Protein AF-A0A350LVM2-F1 (afdb_monomer)

Secondary structure (DSSP, 8-state):
-----------S--------PPPHHHHHHHHHHHHHHHHHHHHHHHHHTTTPEEEEEEEEETTEEEEEEEE-SS-EEEE--

Solvent-accessible surface area (backbone atoms only — not comparable to full-atom values): 5197 Å² total; per-residue (Å²): 141,82,85,80,78,80,79,79,83,75,86,65,80,68,84,80,69,77,69,84,70,71,51,75,67,53,48,50,51,52,50,53,53,53,51,50,55,52,47,50,52,52,52,49,51,59,39,44,77,71,72,28,43,79,75,44,68,67,39,73,57,98,89,49,71,43,48,31,36,33,38,45,100,91,45,81,46,80,44,80,128

Radius of gyration: 22.5 Å; Cα contacts (8 Å, |Δi|>4): 68; chains: 1; bounding box: 36×48×56 Å

Structure (mmCIF, N/CA/C/O backbone):
data_AF-A0A350LVM2-F1
#
_entry.id   AF-A0A350LVM2-F1
#
loop_
_atom_site.group_PDB
_atom_site.id
_atom_site.type_symbol
_atom_site.label_atom_id
_atom_site.label_alt_id
_atom_site.label_comp_id
_atom_site.label_asym_id
_atom_site.label_entity_id
_atom_site.label_seq_id
_atom_site.pdbx_PDB_ins_code
_atom_site.Cartn_x
_atom_site.Cartn_y
_atom_site.Cartn_z
_atom_site.occupancy
_atom_site.B_iso_or_equiv
_atom_site.auth_seq_id
_atom_site.auth_comp_id
_atom_site.auth_asym_id
_atom_site.auth_atom_id
_atom_site.pdbx_PDB_model_num
ATOM 1 N N . MET A 1 1 ? -3.501 43.806 -32.571 1.00 46.47 1 MET A N 1
ATOM 2 C CA . MET A 1 1 ? -3.810 42.363 -32.626 1.00 46.47 1 MET A CA 1
ATOM 3 C C . MET A 1 1 ? -3.026 41.781 -33.778 1.00 46.47 1 MET A C 1
ATOM 5 O O . MET A 1 1 ? -3.431 41.987 -34.908 1.00 46.47 1 MET A O 1
ATOM 9 N N . GLU A 1 2 ? -1.908 41.117 -33.506 1.00 42.50 2 GLU A N 1
ATOM 10 C CA . GLU A 1 2 ? -1.288 40.232 -34.494 1.00 42.50 2 GLU A CA 1
ATOM 11 C C . GLU A 1 2 ? -0.418 39.215 -33.751 1.00 42.50 2 GLU A C 1
ATOM 13 O O . GLU A 1 2 ? 0.697 39.504 -33.323 1.00 42.50 2 GLU A O 1
ATOM 18 N N . THR A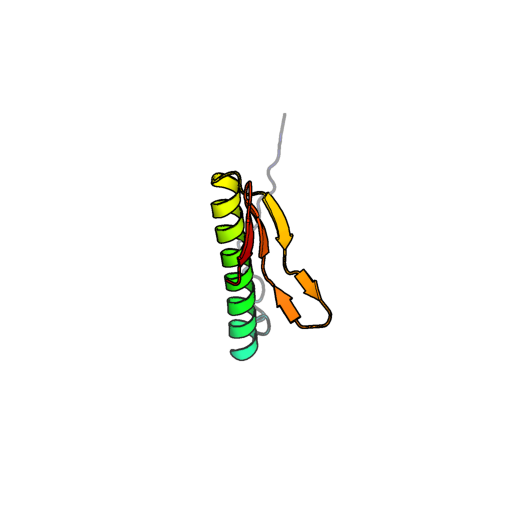 1 3 ? -0.984 38.037 -33.499 1.00 44.59 3 THR A N 1
ATOM 19 C CA . THR A 1 3 ? -0.261 36.909 -32.912 1.00 44.59 3 THR A CA 1
ATOM 20 C C . THR A 1 3 ? 0.313 36.108 -34.073 1.00 44.59 3 THR A C 1
ATOM 22 O O . THR A 1 3 ? -0.397 35.345 -34.723 1.00 44.59 3 THR A O 1
ATOM 25 N N . ARG A 1 4 ? 1.595 36.320 -34.379 1.00 52.25 4 ARG A N 1
ATOM 26 C CA . ARG A 1 4 ? 2.334 35.518 -35.359 1.00 52.25 4 ARG A CA 1
ATOM 27 C C . ARG A 1 4 ? 2.690 34.185 -34.696 1.00 52.25 4 ARG A C 1
ATOM 29 O O . ARG A 1 4 ? 3.594 34.122 -33.867 1.00 52.25 4 ARG A O 1
ATOM 36 N N . GLN A 1 5 ? 1.942 33.135 -35.012 1.00 50.50 5 GLN A N 1
ATOM 37 C CA . GLN A 1 5 ? 2.299 31.768 -34.647 1.00 50.50 5 GLN A CA 1
ATOM 38 C C . GLN A 1 5 ? 3.543 31.379 -35.458 1.00 50.50 5 GLN A C 1
ATOM 40 O O . GLN A 1 5 ? 3.503 31.359 -36.687 1.00 50.50 5 GLN A O 1
ATOM 45 N N . LEU A 1 6 ? 4.666 31.167 -34.767 1.00 52.09 6 LEU A N 1
ATOM 46 C CA . LEU A 1 6 ? 5.921 30.709 -35.36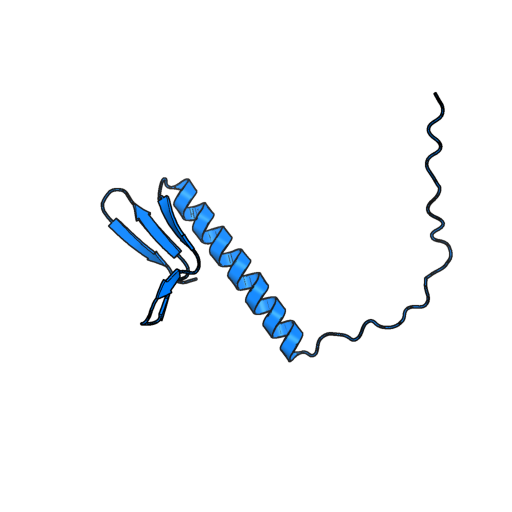0 1.00 52.09 6 LEU A CA 1
ATOM 47 C C . LEU A 1 6 ? 5.677 29.340 -36.005 1.00 52.09 6 LEU A C 1
ATOM 49 O O . LEU A 1 6 ? 5.259 28.397 -35.330 1.00 52.09 6 LEU A O 1
ATOM 53 N N . ALA A 1 7 ? 5.891 29.265 -37.316 1.00 49.88 7 ALA A N 1
ATOM 54 C CA . ALA A 1 7 ? 5.879 28.022 -38.063 1.00 49.88 7 ALA A CA 1
ATOM 55 C C . ALA A 1 7 ? 6.988 27.118 -37.508 1.00 49.88 7 ALA A C 1
ATOM 57 O O . ALA A 1 7 ? 8.163 27.477 -37.521 1.00 49.88 7 ALA A O 1
ATOM 58 N N . PHE A 1 8 ? 6.598 25.970 -36.961 1.00 52.22 8 PHE A N 1
ATOM 59 C CA . PHE A 1 8 ? 7.525 24.883 -36.689 1.00 52.22 8 PHE A CA 1
ATOM 60 C C . PHE A 1 8 ? 7.898 24.272 -38.044 1.00 52.22 8 PHE A C 1
ATOM 62 O O . PHE A 1 8 ? 7.123 23.492 -38.593 1.00 52.22 8 PHE A O 1
ATOM 69 N N . ASP A 1 9 ? 9.048 24.658 -38.597 1.00 53.50 9 ASP A N 1
ATOM 70 C CA . ASP A 1 9 ? 9.623 24.010 -39.778 1.00 53.50 9 ASP A CA 1
ATOM 71 C C . ASP A 1 9 ? 9.912 22.535 -39.452 1.00 53.50 9 ASP A C 1
ATOM 73 O O . ASP A 1 9 ? 10.863 22.201 -38.746 1.00 53.50 9 ASP A O 1
ATOM 77 N N . PHE A 1 10 ? 9.050 21.644 -39.947 1.00 59.72 10 PHE A N 1
ATOM 78 C CA . PHE A 1 10 ? 9.141 20.185 -39.794 1.00 59.72 10 PHE A CA 1
ATOM 79 C C . PHE A 1 10 ? 9.903 19.512 -40.956 1.00 59.72 10 PHE A C 1
ATOM 81 O O . PHE A 1 10 ? 9.986 18.287 -41.014 1.00 59.72 10 PHE A O 1
ATOM 88 N N . GLU A 1 11 ? 10.444 20.290 -41.901 1.00 66.75 11 GLU A N 1
ATOM 89 C CA . GLU A 1 11 ? 10.977 19.792 -43.184 1.00 66.75 11 GLU A CA 1
ATOM 90 C C . GLU A 1 11 ? 12.438 19.317 -43.150 1.00 66.75 11 GLU A C 1
ATOM 92 O O . GLU A 1 11 ? 12.961 18.830 -44.151 1.00 66.75 11 GLU A O 1
ATOM 97 N N . GLY A 1 12 ? 13.095 19.363 -41.993 1.00 58.84 12 GLY A N 1
ATOM 98 C CA . GLY A 1 12 ? 14.369 18.685 -41.780 1.00 58.84 12 GLY A CA 1
ATOM 99 C C . GLY A 1 12 ? 14.206 17.605 -40.727 1.00 58.84 12 GLY A C 1
ATOM 100 O O . GLY A 1 12 ? 14.127 17.927 -39.544 1.00 58.84 12 GLY A O 1
ATOM 101 N N . ALA A 1 13 ? 14.188 16.329 -41.122 1.00 67.19 13 ALA A N 1
ATOM 102 C CA . ALA A 1 13 ? 14.360 15.257 -40.148 1.00 67.19 13 ALA A CA 1
ATOM 103 C C . ALA A 1 13 ? 15.716 15.487 -39.449 1.00 67.19 13 ALA A C 1
ATOM 105 O O . ALA A 1 13 ? 16.743 15.481 -40.138 1.00 67.19 13 ALA A O 1
ATOM 106 N N . PRO A 1 14 ? 15.764 15.735 -38.124 1.00 68.12 14 PRO A N 1
ATOM 107 C CA . PRO A 1 14 ? 17.039 15.839 -37.431 1.00 68.12 14 PRO A CA 1
ATOM 108 C C . PRO A 1 14 ? 17.810 14.533 -37.656 1.00 68.12 14 PRO A C 1
ATOM 110 O O . PRO A 1 14 ? 17.175 13.477 -37.762 1.00 68.12 14 PRO A O 1
ATOM 113 N N . PRO A 1 15 ? 19.153 14.564 -37.743 1.00 64.62 15 PRO A N 1
ATOM 114 C CA . PRO A 1 15 ? 19.930 13.339 -37.852 1.00 64.62 15 PRO A CA 1
ATOM 115 C C . PRO A 1 15 ? 19.499 12.401 -36.725 1.00 64.62 15 PRO A C 1
ATOM 117 O O . PRO A 1 15 ? 19.653 12.717 -35.544 1.00 64.62 15 PRO A O 1
ATOM 120 N N . SER A 1 16 ? 18.904 11.265 -37.095 1.00 68.44 16 SER A N 1
ATOM 121 C CA . SER A 1 16 ? 18.467 10.248 -36.151 1.00 68.44 16 SER A CA 1
ATOM 122 C C . SER A 1 16 ? 19.710 9.539 -35.636 1.00 68.44 16 SER A C 1
ATOM 124 O O . SER A 1 16 ? 20.078 8.465 -36.108 1.00 68.44 16 SER A O 1
ATOM 126 N N . VAL A 1 17 ? 20.404 10.167 -34.693 1.00 69.38 17 VAL A N 1
ATOM 127 C CA . VAL A 1 17 ? 21.338 9.447 -33.841 1.00 69.38 17 VAL A CA 1
ATOM 128 C C . VAL A 1 17 ? 20.461 8.460 -33.072 1.00 69.38 17 VA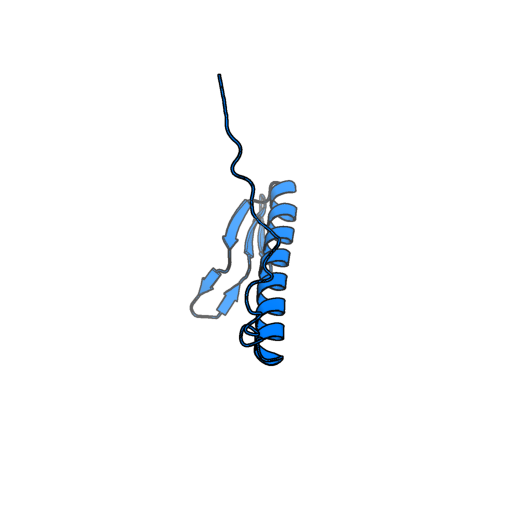L A C 1
ATOM 130 O O . VAL A 1 17 ? 19.575 8.917 -32.344 1.00 69.38 17 VAL A O 1
ATOM 133 N N . PRO A 1 18 ? 20.599 7.132 -33.257 1.00 64.12 18 PRO A N 1
ATOM 134 C CA . PRO A 1 18 ? 19.852 6.202 -32.433 1.00 64.12 18 PRO A CA 1
ATOM 135 C C . PRO A 1 18 ? 20.275 6.484 -30.996 1.00 64.12 18 PRO A C 1
ATOM 137 O O . PRO A 1 18 ? 21.430 6.262 -30.626 1.00 64.12 18 PRO A O 1
ATOM 140 N N . ALA A 1 19 ? 19.357 7.040 -30.203 1.00 66.81 19 ALA A N 1
ATOM 141 C CA . ALA A 1 19 ? 19.562 7.126 -28.771 1.00 66.81 19 ALA A CA 1
ATOM 142 C C . ALA A 1 19 ? 19.911 5.705 -28.312 1.00 66.81 19 ALA A C 1
ATOM 144 O O . ALA A 1 19 ? 19.233 4.767 -28.750 1.00 66.81 19 ALA A O 1
ATOM 145 N N . PRO A 1 20 ? 20.981 5.510 -27.525 1.00 69.38 20 PRO A N 1
ATOM 146 C CA . PRO A 1 20 ? 21.351 4.178 -27.083 1.00 69.38 20 PRO A CA 1
ATOM 147 C C . PRO A 1 20 ? 20.129 3.538 -26.423 1.00 69.38 20 PRO A C 1
ATOM 149 O O . PRO A 1 20 ? 19.644 4.006 -25.392 1.00 69.38 20 PRO A O 1
ATOM 152 N N . GLY A 1 21 ? 19.582 2.516 -27.086 1.00 76.75 21 GLY A N 1
ATOM 153 C CA . GLY A 1 21 ? 18.412 1.800 -26.606 1.00 76.75 21 GLY A CA 1
ATOM 154 C C . GLY A 1 21 ? 18.734 1.153 -25.266 1.00 76.75 21 GLY A C 1
ATOM 155 O O . GLY A 1 21 ? 19.853 0.686 -25.040 1.00 76.75 21 GLY A O 1
ATOM 156 N N . LEU A 1 22 ? 17.757 1.128 -24.362 1.00 82.31 22 LEU A N 1
ATOM 157 C CA . LEU A 1 22 ? 17.895 0.385 -23.118 1.00 82.31 22 LEU A CA 1
ATOM 158 C C . LEU A 1 22 ? 18.158 -1.090 -23.449 1.00 82.31 22 LEU A C 1
AT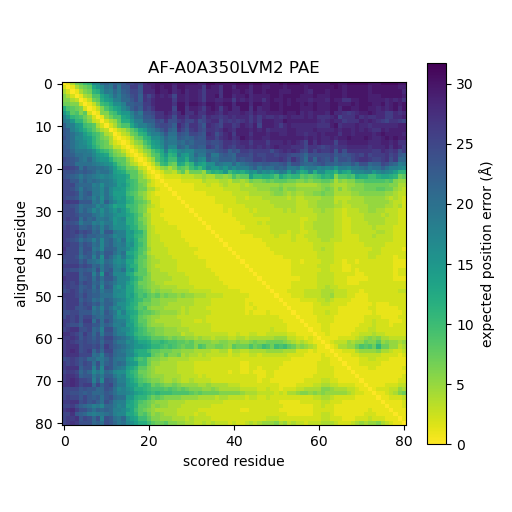OM 160 O O . LEU A 1 22 ? 17.529 -1.675 -24.328 1.00 82.31 22 LEU A O 1
ATOM 164 N N . SER A 1 23 ? 19.072 -1.729 -22.724 1.00 92.94 23 SER A N 1
ATOM 165 C CA . SER A 1 23 ? 19.198 -3.186 -22.801 1.00 92.94 23 SER A CA 1
ATOM 166 C C . SER A 1 23 ? 17.864 -3.848 -22.430 1.00 92.94 23 SER A C 1
ATOM 168 O O . SER A 1 23 ? 17.126 -3.335 -21.588 1.00 92.94 23 SER A O 1
ATOM 170 N N . ARG A 1 24 ? 17.581 -5.054 -22.945 1.00 92.31 24 ARG A N 1
ATOM 171 C CA . ARG A 1 24 ? 16.363 -5.815 -22.576 1.00 92.31 24 ARG A CA 1
ATOM 172 C C . ARG A 1 24 ? 16.167 -5.958 -21.061 1.00 92.31 24 ARG A C 1
ATOM 174 O O . ARG A 1 24 ? 15.041 -6.052 -20.576 1.00 92.31 24 ARG A O 1
ATOM 181 N N . ARG A 1 25 ? 17.264 -6.005 -20.292 1.00 93.12 25 ARG A N 1
ATOM 182 C CA . ARG A 1 25 ? 17.220 -6.029 -18.823 1.00 93.12 25 ARG A CA 1
ATOM 183 C C . ARG A 1 25 ? 16.723 -4.697 -18.260 1.00 93.12 25 ARG A C 1
ATOM 185 O O . ARG A 1 25 ? 15.873 -4.713 -17.375 1.00 93.12 25 ARG A O 1
ATOM 192 N N . GLN A 1 26 ? 17.242 -3.579 -18.764 1.00 92.75 26 GLN A N 1
ATOM 193 C CA . GLN A 1 26 ? 16.817 -2.237 -18.363 1.00 92.75 26 GLN A CA 1
ATOM 194 C C . GLN A 1 26 ? 15.365 -1.964 -18.767 1.00 92.75 26 GLN A C 1
ATOM 196 O O . GLN A 1 26 ? 14.605 -1.474 -17.942 1.00 92.75 26 GLN A O 1
ATOM 201 N N . GLU A 1 27 ? 14.946 -2.357 -19.973 1.00 94.94 27 GLU A N 1
ATOM 202 C CA . GLU A 1 27 ? 13.547 -2.240 -20.412 1.00 94.94 27 GLU A CA 1
ATOM 203 C C . GLU A 1 27 ? 12.597 -3.019 -19.500 1.00 94.94 27 GLU A C 1
ATOM 205 O O . GLU A 1 27 ? 11.557 -2.503 -19.094 1.00 94.94 27 GLU A O 1
ATOM 210 N N . ARG A 1 28 ? 12.960 -4.255 -19.134 1.00 94.50 28 ARG A N 1
ATOM 211 C CA . ARG A 1 28 ? 12.169 -5.063 -18.199 1.00 94.50 28 ARG A CA 1
ATOM 212 C C . ARG A 1 28 ? 12.095 -4.417 -16.817 1.00 94.50 28 ARG A C 1
ATOM 214 O O . ARG A 1 28 ? 11.014 -4.378 -16.242 1.00 94.50 28 ARG A O 1
ATOM 221 N N . GLY A 1 29 ? 13.217 -3.914 -16.301 1.00 96.00 29 GLY A N 1
ATOM 222 C CA . GLY A 1 29 ? 13.258 -3.224 -15.009 1.00 96.00 29 GLY A CA 1
ATOM 223 C C . GLY A 1 29 ? 12.391 -1.965 -14.998 1.00 96.00 29 GLY A C 1
ATOM 224 O O . GLY A 1 29 ? 11.604 -1.775 -14.078 1.00 96.00 29 GLY A O 1
ATOM 225 N N . LEU A 1 30 ? 12.466 -1.159 -16.061 1.00 95.00 30 LEU A N 1
ATOM 226 C CA . LEU A 1 30 ? 11.634 0.031 -16.226 1.00 95.00 30 LEU A CA 1
ATOM 227 C C . LEU A 1 30 ? 10.146 -0.326 -16.298 1.00 95.00 30 LEU A C 1
ATOM 229 O O . LEU A 1 30 ? 9.337 0.310 -15.631 1.00 95.00 30 LEU A O 1
ATOM 233 N N . ARG A 1 31 ? 9.782 -1.357 -17.071 1.00 96.56 31 ARG A N 1
ATOM 234 C CA . ARG A 1 31 ? 8.392 -1.828 -17.156 1.00 96.56 31 ARG A CA 1
ATOM 235 C C . ARG A 1 31 ? 7.868 -2.296 -15.806 1.00 96.56 31 ARG A C 1
ATOM 237 O O . ARG A 1 31 ? 6.785 -1.872 -15.436 1.00 96.56 31 ARG A O 1
ATOM 244 N N . ALA A 1 32 ? 8.636 -3.116 -15.088 1.00 94.00 32 ALA A N 1
ATOM 245 C CA . ALA A 1 32 ? 8.255 -3.610 -13.767 1.00 94.00 32 ALA A CA 1
ATOM 246 C C . ALA A 1 32 ? 8.060 -2.460 -12.768 1.00 94.00 32 ALA A C 1
ATOM 248 O O . ALA A 1 32 ? 7.070 -2.430 -12.043 1.00 94.00 32 ALA A O 1
ATOM 249 N N . TRP A 1 33 ? 8.967 -1.479 -12.783 1.00 93.50 33 TRP A N 1
ATOM 250 C CA . TRP A 1 33 ? 8.860 -0.296 -11.935 1.00 93.50 33 TRP A CA 1
ATOM 251 C C . TRP A 1 33 ? 7.610 0.531 -12.258 1.00 93.50 33 TRP A C 1
ATOM 253 O O . TRP A 1 33 ? 6.832 0.851 -11.364 1.00 93.50 33 TRP A O 1
ATOM 263 N N . LEU A 1 34 ? 7.369 0.826 -13.540 1.00 96.25 34 LEU A N 1
ATOM 264 C CA . LEU A 1 34 ? 6.187 1.578 -13.970 1.00 96.25 34 LEU A CA 1
ATOM 265 C C . LEU A 1 34 ? 4.885 0.836 -13.653 1.00 96.25 34 LEU A C 1
ATOM 267 O O . LEU A 1 34 ? 3.924 1.461 -13.206 1.00 96.25 34 LEU A O 1
ATOM 271 N N . SER A 1 35 ? 4.841 -0.481 -13.874 1.00 95.56 35 SER A N 1
ATOM 272 C CA . SER A 1 35 ? 3.652 -1.279 -13.575 1.00 95.56 35 SER A CA 1
ATOM 273 C C . SER A 1 35 ? 3.372 -1.346 -12.078 1.00 95.56 35 SER A C 1
ATOM 275 O O . SER A 1 35 ? 2.214 -1.211 -11.702 1.00 95.56 35 SER A O 1
ATOM 277 N N . GLY A 1 36 ? 4.405 -1.488 -11.237 1.00 93.69 36 GLY A N 1
ATOM 278 C CA . GLY A 1 36 ? 4.254 -1.473 -9.778 1.00 93.69 36 GLY A CA 1
ATOM 279 C C . GLY A 1 36 ? 3.677 -0.145 -9.289 1.00 93.69 36 GLY A C 1
ATOM 280 O O . GLY A 1 36 ? 2.636 -0.122 -8.642 1.00 93.69 36 GLY A O 1
ATOM 281 N N . GLN A 1 37 ? 4.254 0.975 -9.735 1.00 94.94 37 GLN A N 1
ATOM 282 C CA . GLN A 1 37 ? 3.759 2.317 -9.398 1.00 94.94 37 GLN A CA 1
ATOM 283 C C . GLN A 1 37 ? 2.297 2.525 -9.819 1.00 94.94 37 GLN A C 1
ATOM 285 O O . 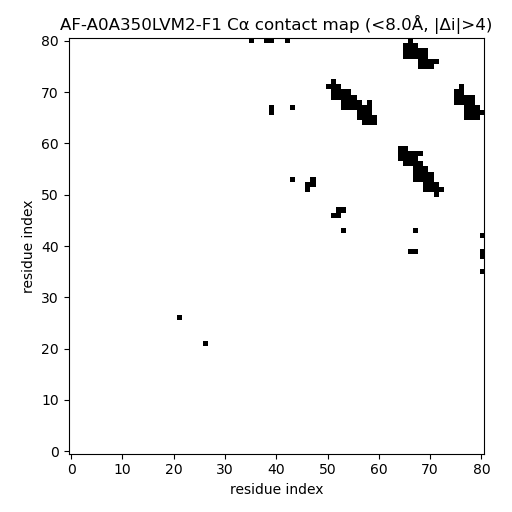GLN A 1 37 ? 1.505 3.105 -9.078 1.00 94.94 37 GLN A O 1
ATOM 290 N N . ALA A 1 38 ? 1.927 2.061 -11.017 1.00 96.31 38 ALA A N 1
ATOM 291 C CA . ALA A 1 38 ? 0.559 2.176 -11.513 1.00 96.31 38 ALA A CA 1
ATOM 292 C C . ALA A 1 38 ? -0.424 1.298 -10.723 1.00 96.31 38 ALA A C 1
ATOM 294 O O . ALA A 1 38 ? -1.564 1.710 -10.485 1.00 96.31 38 ALA A O 1
ATOM 295 N N . ALA A 1 39 ? 0.006 0.102 -10.322 1.00 94.94 39 ALA A N 1
ATOM 296 C CA . ALA A 1 39 ? -0.801 -0.820 -9.543 1.00 94.94 39 ALA A CA 1
ATOM 297 C C . ALA A 1 39 ? -1.030 -0.287 -8.117 1.00 94.94 39 ALA A C 1
ATOM 299 O O . ALA A 1 39 ? -2.187 -0.189 -7.704 1.00 94.94 39 ALA A O 1
ATOM 300 N N . GLU A 1 40 ? 0.026 0.161 -7.423 1.00 95.69 40 GLU A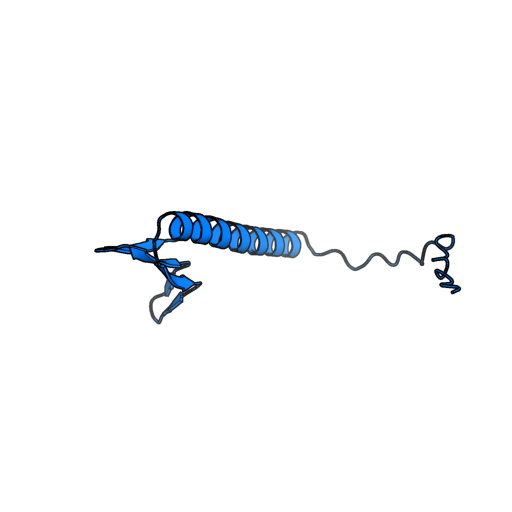 N 1
ATOM 301 C CA . GLU A 1 40 ? -0.064 0.807 -6.103 1.00 95.69 40 GLU A CA 1
ATOM 302 C C . GLU A 1 40 ? -1.065 1.970 -6.120 1.00 95.69 40 GLU A C 1
ATOM 304 O O . GLU A 1 40 ? -1.963 2.057 -5.282 1.00 95.69 40 GLU A O 1
ATOM 309 N N . GLU A 1 41 ? -0.950 2.848 -7.118 1.00 96.81 41 GLU A N 1
ATOM 310 C CA . GLU A 1 41 ? -1.824 4.006 -7.284 1.00 96.81 41 GLU A CA 1
ATOM 311 C C . GLU A 1 41 ? -3.284 3.589 -7.555 1.00 96.81 41 GLU A C 1
ATOM 313 O O . GLU A 1 41 ? -4.230 4.187 -7.035 1.00 96.81 41 GLU A O 1
ATOM 318 N N . SER A 1 42 ? -3.500 2.531 -8.341 1.00 97.62 42 SER A N 1
ATOM 319 C CA . SER A 1 42 ? -4.840 1.994 -8.592 1.00 97.62 42 SER A CA 1
ATOM 320 C C . SER A 1 42 ? -5.485 1.431 -7.322 1.00 97.62 42 SER A C 1
ATOM 322 O O . SER A 1 42 ? -6.665 1.688 -7.065 1.00 97.62 42 SER A O 1
ATOM 324 N N . VAL A 1 43 ? -4.721 0.694 -6.514 1.00 97.25 43 VAL A N 1
ATOM 325 C CA . VAL A 1 43 ? -5.185 0.120 -5.243 1.00 97.25 43 VAL A CA 1
ATOM 326 C C . VAL A 1 43 ? -5.450 1.218 -4.212 1.00 97.25 43 VAL A C 1
ATOM 328 O O . VAL A 1 43 ? -6.498 1.210 -3.563 1.00 97.25 43 VAL A O 1
ATOM 331 N N . ALA A 1 44 ? -4.568 2.214 -4.116 1.00 97.12 44 ALA A N 1
ATOM 332 C CA . ALA A 1 44 ? -4.751 3.389 -3.269 1.00 97.12 44 ALA A CA 1
ATOM 333 C C . ALA A 1 44 ? -6.092 4.085 -3.554 1.00 97.12 44 ALA A C 1
ATOM 335 O O . ALA A 1 44 ? -6.922 4.216 -2.651 1.00 97.12 44 ALA A O 1
ATOM 336 N N . ARG A 1 45 ? -6.362 4.421 -4.825 1.00 97.75 45 ARG A N 1
ATOM 337 C CA . ARG A 1 45 ? -7.641 5.028 -5.233 1.00 97.75 45 ARG A CA 1
ATOM 338 C C . ARG A 1 45 ? -8.843 4.144 -4.915 1.00 97.75 45 ARG A C 1
ATOM 340 O O . ARG A 1 45 ? -9.893 4.646 -4.519 1.00 97.75 45 ARG A O 1
ATOM 347 N N . HIS A 1 46 ? -8.713 2.830 -5.091 1.00 97.62 46 HIS A N 1
ATOM 348 C CA . HIS A 1 46 ? -9.785 1.881 -4.796 1.00 97.62 46 HIS A CA 1
ATOM 349 C C . HIS A 1 46 ? -10.188 1.899 -3.313 1.00 97.62 46 HIS A C 1
ATOM 351 O O . HIS A 1 46 ? -11.383 1.823 -3.001 1.00 97.62 46 HIS A O 1
ATOM 357 N N . TYR A 1 47 ? -9.212 2.006 -2.409 1.00 97.00 47 TYR A N 1
ATOM 358 C CA . TYR A 1 47 ? -9.443 2.095 -0.968 1.00 97.00 47 TYR A CA 1
ATOM 359 C C . TYR A 1 47 ?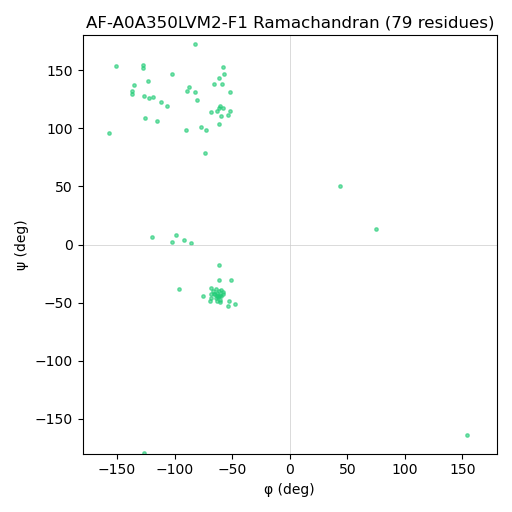 -9.946 3.474 -0.536 1.00 97.00 47 TYR A C 1
ATOM 361 O O . TYR A 1 47 ? -10.923 3.554 0.211 1.00 97.00 47 TYR A O 1
ATOM 369 N N . GLU A 1 48 ? -9.358 4.553 -1.051 1.00 96.69 48 GLU A N 1
ATOM 370 C CA . GLU A 1 48 ? -9.819 5.920 -0.774 1.00 96.69 48 GLU A CA 1
ATOM 371 C C . GLU A 1 48 ? -11.285 6.114 -1.188 1.00 96.69 48 GLU A C 1
ATOM 373 O O . GLU A 1 48 ? -12.079 6.655 -0.418 1.00 96.69 48 GLU A O 1
ATOM 378 N N . ALA A 1 49 ? -11.692 5.570 -2.342 1.00 97.88 49 ALA A N 1
ATOM 379 C CA . ALA A 1 49 ? -13.083 5.591 -2.805 1.00 97.88 49 ALA A CA 1
ATOM 380 C C . ALA A 1 49 ? -14.067 4.859 -1.867 1.00 97.88 49 ALA A C 1
ATOM 382 O O . ALA A 1 49 ? -15.274 5.071 -1.952 1.00 97.88 49 ALA A O 1
ATOM 383 N N . ARG A 1 50 ? -13.567 4.004 -0.966 1.00 96.31 50 ARG A N 1
ATOM 384 C CA . ARG A 1 50 ? -14.345 3.294 0.066 1.00 96.31 50 ARG A CA 1
ATOM 385 C C . ARG A 1 50 ? -14.270 3.971 1.436 1.00 96.31 50 ARG A C 1
ATOM 387 O O . ARG A 1 50 ? -14.720 3.395 2.422 1.00 96.31 50 ARG A O 1
ATOM 394 N N . GLY A 1 51 ? -13.687 5.168 1.517 1.00 96.81 51 GLY A N 1
ATOM 395 C CA . GLY A 1 51 ? -13.491 5.892 2.773 1.00 96.81 51 GLY A CA 1
ATOM 396 C C . GLY A 1 51 ? -12.369 5.326 3.647 1.00 96.81 51 GLY A C 1
ATOM 397 O O . GLY A 1 51 ? -12.272 5.680 4.821 1.00 96.81 51 GLY A O 1
ATOM 398 N N . VAL A 1 52 ? -11.518 4.453 3.100 1.00 98.12 52 VAL A N 1
ATOM 399 C CA . VAL A 1 52 ? -10.337 3.941 3.802 1.00 98.12 52 VAL A CA 1
ATOM 400 C C . VAL A 1 52 ? -9.211 4.963 3.681 1.00 98.12 52 VAL A C 1
ATOM 402 O O . VAL A 1 52 ? -8.914 5.457 2.595 1.00 98.12 52 VAL A O 1
ATOM 405 N N . ARG A 1 53 ? -8.569 5.290 4.805 1.00 98.12 53 ARG A N 1
ATOM 406 C CA . ARG A 1 53 ? -7.476 6.266 4.851 1.00 98.12 53 ARG A CA 1
ATOM 407 C C . ARG A 1 53 ? -6.140 5.591 4.566 1.00 98.12 53 ARG A C 1
ATOM 409 O O . ARG A 1 53 ? -5.828 4.576 5.178 1.00 98.12 53 ARG A O 1
ATOM 416 N N . ILE A 1 54 ? -5.310 6.206 3.734 1.00 97.81 54 ILE A N 1
ATOM 417 C CA . ILE A 1 54 ? -3.906 5.813 3.578 1.00 97.81 54 ILE A CA 1
ATOM 418 C C . ILE A 1 54 ? -3.084 6.420 4.717 1.00 97.81 54 ILE A C 1
ATOM 420 O O . ILE A 1 54 ? -3.116 7.629 4.935 1.00 97.81 54 ILE A O 1
ATOM 424 N N . LEU A 1 55 ? -2.368 5.575 5.455 1.00 98.06 55 LEU A N 1
ATOM 425 C CA . LEU A 1 55 ? -1.458 5.980 6.528 1.00 98.06 55 LEU A CA 1
ATOM 426 C C . LEU A 1 55 ? -0.011 6.086 6.042 1.00 98.06 55 LEU A C 1
ATOM 428 O O . LEU A 1 55 ? 0.700 6.998 6.453 1.00 98.06 55 LEU A O 1
ATOM 432 N N . ALA A 1 56 ? 0.420 5.171 5.172 1.00 97.19 56 ALA A N 1
ATOM 433 C CA . ALA A 1 56 ? 1.743 5.197 4.556 1.00 97.19 56 ALA A CA 1
ATOM 434 C C . ALA A 1 56 ? 1.721 4.533 3.173 1.00 97.19 56 ALA A C 1
ATOM 436 O O . ALA A 1 56 ? 0.895 3.657 2.910 1.00 97.19 56 ALA A O 1
ATOM 437 N N . AR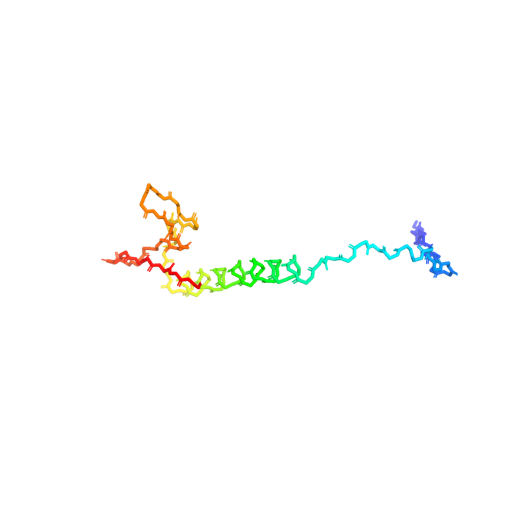G A 1 57 ? 2.650 4.952 2.309 1.00 96.56 57 ARG A N 1
ATOM 438 C CA . ARG A 1 57 ? 2.943 4.342 1.004 1.00 96.56 57 ARG A CA 1
ATOM 439 C C . ARG A 1 57 ? 4.420 3.956 0.961 1.00 96.56 57 ARG A C 1
ATOM 441 O O . ARG A 1 57 ? 5.237 4.739 1.450 1.00 96.56 57 ARG A O 1
ATOM 448 N N . ARG A 1 58 ? 4.746 2.805 0.369 1.00 94.69 58 ARG A N 1
ATOM 449 C CA . ARG A 1 58 ? 6.097 2.224 0.269 1.00 94.69 58 ARG A CA 1
ATOM 450 C C . ARG A 1 58 ? 6.850 2.325 1.592 1.00 94.69 58 ARG A C 1
ATOM 452 O O . ARG A 1 58 ? 7.954 2.872 1.670 1.00 94.69 58 ARG A O 1
ATOM 459 N N . TRP A 1 59 ? 6.186 1.882 2.656 1.00 96.75 59 TRP A N 1
ATOM 460 C CA . TRP A 1 59 ? 6.740 1.914 3.997 1.00 96.75 59 TRP A CA 1
ATOM 461 C C . TRP A 1 59 ? 7.932 0.961 4.075 1.00 96.75 59 TRP A C 1
ATOM 463 O O . TRP A 1 59 ? 7.890 -0.145 3.546 1.00 96.75 59 TRP A O 1
ATOM 473 N N . ARG A 1 60 ? 9.001 1.398 4.739 1.00 97.25 60 ARG A N 1
ATOM 474 C CA . ARG A 1 60 ? 10.203 0.600 4.987 1.00 97.25 60 ARG A CA 1
ATOM 475 C C . ARG A 1 60 ? 10.497 0.623 6.476 1.00 97.25 60 ARG A C 1
ATOM 477 O O . ARG A 1 60 ? 10.586 1.698 7.068 1.00 97.25 60 ARG A O 1
ATOM 484 N N . GLY A 1 61 ? 10.666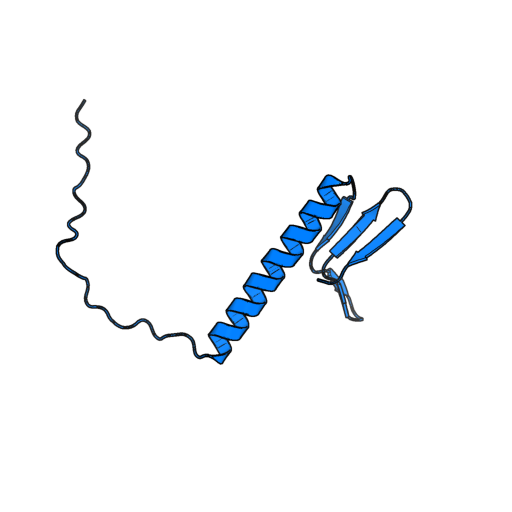 -0.553 7.055 1.00 94.69 61 GLY A N 1
ATOM 485 C CA . GLY A 1 61 ? 11.097 -0.743 8.429 1.00 94.69 61 GLY A CA 1
ATOM 486 C C . GLY A 1 61 ? 12.307 -1.659 8.509 1.00 94.69 61 GLY A C 1
ATOM 487 O O . GLY A 1 61 ? 12.815 -2.156 7.507 1.00 94.69 61 GLY A O 1
ATOM 488 N N . GLU A 1 62 ? 12.758 -1.901 9.732 1.00 95.06 62 GLU A N 1
ATOM 489 C CA . GLU A 1 62 ? 13.930 -2.737 10.001 1.00 95.06 62 GLU A CA 1
ATOM 490 C C . GLU A 1 62 ? 13.747 -4.187 9.521 1.00 95.06 62 GLU A C 1
ATOM 492 O O . GLU A 1 62 ? 14.704 -4.835 9.108 1.00 95.06 62 GLU A O 1
ATOM 497 N N . SER A 1 63 ? 12.508 -4.685 9.527 1.00 91.81 63 SER A N 1
ATOM 498 C CA . SER A 1 63 ? 12.181 -6.073 9.177 1.00 91.81 63 SER A CA 1
ATOM 499 C C . SER A 1 63 ? 11.602 -6.259 7.772 1.00 91.81 63 SER A C 1
ATOM 501 O O . SER A 1 63 ? 11.250 -7.384 7.426 1.00 91.81 63 SER A O 1
ATOM 503 N N . GLY A 1 64 ? 11.478 -5.201 6.962 1.00 95.06 64 GLY A N 1
ATOM 504 C CA . GLY A 1 64 ? 10.937 -5.328 5.608 1.00 95.06 64 GLY A CA 1
ATOM 505 C C . GLY A 1 64 ? 10.296 -4.064 5.051 1.00 95.06 64 GLY A C 1
ATOM 506 O O . GLY A 1 64 ? 10.486 -2.956 5.554 1.00 95.06 64 GLY A O 1
ATOM 507 N N . GLU A 1 65 ? 9.530 -4.251 3.987 1.00 96.56 65 GLU A N 1
ATOM 508 C CA . GLU A 1 65 ? 8.784 -3.211 3.288 1.00 96.56 65 GLU A CA 1
ATOM 509 C C . GLU A 1 65 ? 7.317 -3.619 3.160 1.00 96.56 65 GLU A C 1
ATOM 511 O O . GLU A 1 65 ? 7.026 -4.810 3.183 1.00 96.56 65 GLU A O 1
ATOM 516 N N . ILE A 1 66 ? 6.424 -2.627 3.102 1.00 96.25 66 ILE A N 1
ATOM 517 C CA . ILE A 1 66 ? 4.996 -2.805 2.813 1.00 96.25 66 ILE A CA 1
ATOM 518 C C . ILE A 1 66 ? 4.562 -1.708 1.845 1.00 96.25 66 ILE A C 1
ATOM 520 O O . ILE A 1 66 ? 4.792 -0.520 2.115 1.00 96.25 66 ILE A O 1
ATOM 524 N N . ASP A 1 67 ? 3.892 -2.080 0.756 1.00 96.06 67 ASP A N 1
ATOM 525 C CA . ASP A 1 67 ? 3.476 -1.125 -0.276 1.00 96.06 67 ASP A CA 1
ATOM 526 C C . ASP A 1 67 ? 2.463 -0.100 0.251 1.00 96.06 67 ASP A C 1
ATOM 528 O O . ASP A 1 67 ? 2.623 1.107 0.042 1.00 96.06 67 ASP A O 1
ATOM 532 N N . LEU A 1 68 ? 1.432 -0.542 0.980 1.00 97.00 68 LEU A N 1
ATOM 533 C CA . LEU A 1 68 ? 0.409 0.338 1.553 1.00 97.00 68 LEU A CA 1
ATOM 534 C C . LEU A 1 68 ? 0.047 -0.047 2.991 1.00 97.00 68 LEU A C 1
ATOM 536 O O . LEU A 1 68 ? -0.298 -1.191 3.291 1.00 97.00 68 LEU A O 1
ATOM 540 N N . VAL A 1 69 ? 0.016 0.960 3.868 1.00 97.56 69 VAL A N 1
ATOM 541 C CA . VAL A 1 69 ? -0.551 0.857 5.220 1.00 97.56 69 VAL A CA 1
ATOM 542 C C . VAL A 1 69 ? -1.810 1.710 5.274 1.00 97.56 69 VAL A C 1
ATOM 544 O O . VAL A 1 69 ? -1.769 2.910 5.002 1.00 97.56 69 VAL A O 1
ATOM 547 N N . LEU A 1 70 ? -2.937 1.098 5.621 1.00 98.19 70 LEU A N 1
ATOM 548 C CA . LEU A 1 70 ? -4.271 1.679 5.493 1.00 98.19 70 LEU A CA 1
ATOM 549 C C . LEU A 1 70 ? -5.037 1.600 6.820 1.00 98.19 70 LEU A C 1
ATOM 551 O O . LEU A 1 70 ? -4.822 0.697 7.634 1.00 98.19 70 LEU A O 1
ATOM 555 N N . ARG A 1 71 ? -5.994 2.513 7.009 1.00 98.38 71 ARG A N 1
ATOM 556 C CA . ARG A 1 71 ? -6.933 2.521 8.133 1.00 98.38 71 ARG A CA 1
ATOM 557 C C . ARG A 1 71 ? -8.376 2.558 7.644 1.00 98.38 71 ARG A C 1
ATOM 559 O O . ARG A 1 71 ? -8.854 3.587 7.166 1.00 98.38 71 ARG A O 1
ATOM 566 N N . ALA A 1 72 ? -9.065 1.434 7.807 1.00 95.69 72 ALA A N 1
ATOM 567 C CA . ALA A 1 72 ? -10.524 1.362 7.809 1.00 95.69 72 ALA A CA 1
ATOM 568 C C . ALA A 1 72 ? -11.047 1.750 9.214 1.00 95.69 72 ALA A C 1
ATOM 570 O O . ALA A 1 72 ? -10.225 1.912 10.120 1.00 95.69 72 ALA A O 1
ATOM 571 N N . PRO A 1 73 ? -12.367 1.902 9.444 1.00 94.94 73 PRO A N 1
ATOM 572 C CA . PRO A 1 73 ? -12.898 2.374 10.729 1.00 94.94 73 PRO A CA 1
ATOM 573 C C . PRO A 1 73 ? -12.295 1.663 11.952 1.00 94.94 73 PRO A C 1
ATOM 575 O O . PRO A 1 73 ? -11.693 2.318 12.806 1.00 94.94 73 PRO A O 1
ATOM 578 N N . ASP A 1 74 ? -12.294 0.326 11.942 1.00 95.75 74 ASP A N 1
ATOM 579 C CA . ASP A 1 74 ? -11.851 -0.498 13.076 1.00 95.75 74 ASP A CA 1
ATOM 580 C C . ASP A 1 74 ? -10.668 -1.421 12.750 1.00 95.75 74 ASP A C 1
ATOM 582 O O . ASP A 1 74 ? -10.243 -2.223 13.578 1.00 95.75 74 ASP A O 1
ATOM 586 N N . THR A 1 75 ? -10.081 -1.297 11.557 1.00 97.38 75 THR A N 1
ATOM 587 C CA . THR A 1 75 ? -9.094 -2.264 11.051 1.00 97.38 75 THR A CA 1
ATOM 588 C C . THR A 1 75 ? -7.893 -1.574 10.418 1.00 97.38 75 THR A C 1
ATOM 590 O O . THR A 1 75 ? -8.036 -0.614 9.658 1.00 97.38 75 THR A O 1
ATOM 593 N N . TYR A 1 76 ? -6.700 -2.084 10.726 1.00 97.56 76 TYR A N 1
ATOM 594 C CA . TYR A 1 76 ? -5.487 -1.788 9.968 1.00 97.56 76 TYR A CA 1
ATOM 595 C C . TYR A 1 76 ? -5.342 -2.802 8.840 1.00 97.56 76 TYR A C 1
ATOM 597 O O . TYR A 1 76 ? -5.473 -4.002 9.076 1.00 97.56 76 TYR A O 1
ATOM 605 N N . VAL A 1 77 ? -5.081 -2.316 7.631 1.00 96.38 77 VAL A N 1
ATOM 606 C CA . VAL A 1 77 ? -4.863 -3.164 6.458 1.00 96.38 77 VAL A CA 1
ATOM 607 C C . VAL A 1 77 ? -3.459 -2.902 5.933 1.00 96.38 77 VAL A C 1
ATOM 609 O O . VAL A 1 77 ? -3.088 -1.754 5.690 1.00 96.38 77 VAL A O 1
ATOM 612 N N . PHE A 1 78 ? -2.699 -3.978 5.774 1.00 96.44 78 PHE A N 1
ATOM 613 C CA . PHE A 1 78 ? -1.395 -3.996 5.125 1.00 96.44 78 PHE A CA 1
ATOM 614 C C . PHE A 1 78 ? -1.588 -4.664 3.766 1.00 96.44 78 PHE A C 1
ATOM 616 O O . PHE A 1 78 ? -2.084 -5.790 3.712 1.00 96.44 78 PHE A O 1
ATOM 623 N N . CYS A 1 79 ? -1.300 -3.948 2.686 1.00 96.00 79 CYS A N 1
ATOM 624 C CA . CYS A 1 79 ? -1.556 -4.410 1.326 1.00 96.00 79 CYS A CA 1
ATOM 625 C C . CYS A 1 79 ? -0.248 -4.414 0.540 1.00 96.00 79 CYS A C 1
ATOM 627 O O . CYS A 1 79 ? 0.394 -3.369 0.463 1.00 96.00 79 CYS A O 1
ATOM 629 N N . GLU A 1 80 ? 0.072 -5.564 -0.051 1.00 95.56 80 GLU A N 1
ATOM 630 C CA . GLU A 1 80 ? 1.109 -5.738 -1.077 1.00 95.56 80 GLU A CA 1
ATOM 631 C C . GLU A 1 80 ? 0.430 -5.843 -2.444 1.00 95.56 80 GLU A C 1
ATOM 633 O O . GLU A 1 80 ? -0.698 -6.355 -2.524 1.00 95.56 80 GLU A O 1
ATOM 638 N N . VAL A 1 81 ? 1.081 -5.349 -3.497 1.00 92.44 81 VAL A N 1
ATOM 639 C CA . VAL A 1 81 ? 0.486 -5.222 -4.839 1.00 92.44 81 VAL A CA 1
ATOM 640 C C . VAL A 1 81 ? 1.252 -5.994 -5.910 1.00 92.44 81 VAL A C 1
ATOM 642 O O . VAL A 1 81 ? 2.497 -5.941 -5.950 1.00 92.44 81 VAL A O 1
#

Sequence (81 aa):
METRQLAFDFEGAPPSVPAPGLSRRQERGLRAWLSGQAAEESVARHYEARGVRILARRWRGESGEIDLVLRAPDTYVFCEV

Foldseek 3Di:
DDDPDDDPPPPDDPPCPPDPDDDPVRVVVVVVVVVQVVVLVVVQVVCVVVVKAWPDAQDDDPVGTFGTWIDDPPDIDTDDD

pLDDT: mean 86.27, std 16.83, range [42.5, 98.38]

Nearest PDB structures (foldseek):
  3fov-assembly1_A  TM=9.430E-01  e=4.015E-02  Rhodopseudomonas palustris CGA009
  4da2-assembly1_A  TM=6.017E-01  e=3.685E-01  Pyrococcus furiosus DSM 3638
  5gkh-assembly1_B  TM=7.992E-01  e=2.441E+00  Thermococcus kodakarensis KOD1
  2vld-assembly1_B  TM=6.172E-01  e=6.082E+00  Pyrococcus abyssi

Mean predicted aligned error: 11.0 Å